Protein AF-A0A962QRZ6-F1 (afdb_monomer)

Secondary structure (DSSP, 8-state):
-PPPP----------EEEEEEEE-TTS-EEEEEEEEE-TT-----TT--HHHHHHHHHHHHHH-HHHHHTTSEEEEEEPHHHHHH-----S-TTTEEEEEPTT---

Mean predicted aligned error: 10.45 Å

Foldseek 3Di:
DDDDDPPPPPPPFPKDWDWDFDADPVRHGAAIEIQTDTPVRDSPPVPVDPVVVVVVLVVCVVCDVCNVINPHAYEYEDDLVCVVVVDPRPDDPVRYDYDYDPPRDD

Sequence (106 aa):
MPSPNTASNRSAETIQVGRQAIFDRELEVFAYELLYRDAGGTCSFTDGNMASSVTVLNAFMEIGLDRITGPYKAFINLTRPFFVDMPPIPFNPDRVVLEILEDVNV

Nearest PDB structures (foldseek):
  2zj6-assembly1_A  TM=4.588E-01  e=1.395E+00  Pseudomonas sp. MIS38
  2z8z-assembly1_A  TM=4.553E-01  e=1.491E+00  Pseudomonas sp. MIS38
  8ylr-assembly1_Sa  TM=3.308E-01  e=4.318E+00  Saccharomyces cerevisiae S288C

Structure (mmCIF, N/CA/C/O backbone):
data_AF-A0A962QRZ6-F1
#
_entry.id   AF-A0A962QRZ6-F1
#
loop_
_atom_site.group_PDB
_atom_site.id
_atom_site.type_symbol
_atom_site.label_atom_id
_atom_site.label_alt_id
_atom_site.label_comp_id
_atom_site.label_asym_id
_atom_site.label_entity_id
_atom_site.label_seq_id
_atom_site.pdbx_PDB_ins_code
_atom_site.Cartn_x
_atom_site.Cartn_y
_atom_site.Cartn_z
_atom_site.occupancy
_atom_site.B_iso_or_equiv
_atom_site.auth_seq_id
_atom_site.auth_comp_id
_atom_site.auth_asym_id
_atom_site.auth_atom_id
_atom_site.pdbx_PDB_model_num
ATOM 1 N N . MET A 1 1 ? 44.954 -8.955 -23.650 1.00 46.94 1 MET A N 1
ATOM 2 C CA . MET A 1 1 ? 44.646 -8.342 -22.343 1.00 46.94 1 MET A CA 1
ATOM 3 C C . MET A 1 1 ? 43.453 -7.413 -22.532 1.00 46.94 1 MET A C 1
ATOM 5 O O . MET A 1 1 ? 43.658 -6.353 -23.110 1.00 46.94 1 MET A O 1
ATOM 9 N N . PRO A 1 2 ? 42.218 -7.805 -22.181 1.00 41.41 2 PRO A N 1
ATOM 10 C CA . PRO A 1 2 ? 41.097 -6.876 -22.170 1.00 41.41 2 PRO A CA 1
ATOM 11 C C . PRO A 1 2 ? 41.041 -6.137 -20.824 1.00 41.41 2 PRO A C 1
ATOM 13 O O . PRO A 1 2 ? 41.305 -6.718 -19.772 1.00 41.41 2 PRO A O 1
ATOM 16 N N . SER A 1 3 ? 40.746 -4.843 -20.888 1.00 42.41 3 SER A N 1
ATOM 17 C CA . SER A 1 3 ? 40.615 -3.927 -19.752 1.00 42.41 3 SER A CA 1
ATOM 18 C C . SER A 1 3 ? 39.469 -4.334 -18.811 1.00 42.41 3 SER A C 1
ATOM 20 O O . SER A 1 3 ? 38.470 -4.876 -19.293 1.00 42.41 3 SER A O 1
ATOM 22 N N . PRO A 1 4 ? 39.548 -4.059 -17.492 1.00 47.53 4 PRO A N 1
ATOM 23 C CA . PRO A 1 4 ? 38.457 -4.356 -16.576 1.00 47.53 4 PRO A CA 1
ATOM 24 C C . PRO A 1 4 ? 37.269 -3.450 -16.888 1.00 47.53 4 PRO A C 1
ATOM 26 O O . PRO A 1 4 ? 37.376 -2.225 -16.905 1.00 47.53 4 PRO A O 1
ATOM 29 N N . ASN A 1 5 ? 36.153 -4.108 -17.167 1.00 44.16 5 ASN A N 1
ATOM 30 C CA . ASN A 1 5 ? 34.858 -3.541 -17.471 1.00 44.16 5 ASN A CA 1
ATOM 31 C C . ASN A 1 5 ? 34.399 -2.574 -16.369 1.00 44.16 5 ASN A C 1
ATOM 33 O O . ASN A 1 5 ? 34.504 -2.871 -15.178 1.00 44.16 5 ASN A O 1
ATOM 37 N N . THR A 1 6 ? 33.868 -1.435 -16.802 1.00 48.62 6 THR A N 1
ATOM 38 C CA . THR A 1 6 ? 33.135 -0.443 -16.023 1.00 48.62 6 THR A CA 1
ATOM 39 C C . THR A 1 6 ? 32.020 -1.127 -15.232 1.00 48.62 6 THR A C 1
ATOM 41 O O . THR A 1 6 ? 30.917 -1.333 -15.732 1.00 48.62 6 THR A O 1
ATOM 44 N N . ALA A 1 7 ? 32.288 -1.479 -13.975 1.00 39.75 7 ALA A N 1
ATOM 45 C CA . ALA A 1 7 ? 31.235 -1.770 -13.018 1.00 39.75 7 ALA A CA 1
ATOM 46 C C . ALA A 1 7 ? 30.567 -0.434 -12.672 1.00 39.75 7 ALA A C 1
ATOM 48 O O . ALA A 1 7 ? 30.976 0.274 -11.755 1.00 39.75 7 ALA A O 1
ATOM 49 N N . SER A 1 8 ? 29.572 -0.061 -13.480 1.00 43.28 8 SER A N 1
ATOM 50 C CA . SER A 1 8 ? 28.517 0.863 -13.077 1.00 43.28 8 SER A CA 1
ATOM 51 C C . SER A 1 8 ? 27.973 0.340 -11.749 1.00 43.28 8 SER A C 1
ATOM 53 O O . SER A 1 8 ? 27.285 -0.679 -11.693 1.00 43.28 8 SER A O 1
ATOM 55 N N . ASN A 1 9 ? 28.398 0.986 -10.667 1.00 40.72 9 ASN A N 1
ATOM 56 C CA . ASN A 1 9 ? 27.918 0.733 -9.325 1.00 40.72 9 ASN A CA 1
ATOM 57 C C . ASN A 1 9 ? 26.434 1.110 -9.327 1.00 40.72 9 ASN A C 1
ATOM 59 O O . ASN A 1 9 ? 26.102 2.286 -9.189 1.00 40.72 9 ASN A O 1
ATOM 63 N N . ARG A 1 10 ? 25.544 0.138 -9.564 1.00 45.78 10 ARG A N 1
ATOM 64 C CA . ARG A 1 10 ? 24.124 0.303 -9.255 1.00 45.78 10 ARG A CA 1
ATOM 65 C C . ARG A 1 10 ? 24.057 0.429 -7.741 1.00 45.78 10 ARG A C 1
ATOM 67 O O . ARG A 1 10 ? 24.045 -0.577 -7.037 1.00 45.78 10 ARG A O 1
ATOM 74 N N . SER A 1 11 ? 24.122 1.662 -7.249 1.00 48.25 11 SER A N 1
ATOM 75 C CA . SER A 1 11 ? 23.740 1.991 -5.883 1.00 48.25 11 SER A CA 1
ATOM 76 C C . SER A 1 11 ? 22.428 1.273 -5.613 1.00 48.25 11 SER A C 1
ATOM 78 O O . SER A 1 11 ? 21.486 1.458 -6.380 1.00 48.25 11 SER A O 1
ATOM 80 N N . ALA A 1 12 ? 22.396 0.406 -4.599 1.00 50.06 12 ALA A N 1
ATOM 81 C CA . ALA A 1 12 ? 21.157 -0.205 -4.149 1.00 50.06 12 ALA A CA 1
ATOM 82 C C . ALA A 1 12 ? 20.166 0.937 -3.903 1.00 50.06 12 ALA A C 1
ATOM 84 O O . ALA A 1 12 ? 20.384 1.758 -3.008 1.00 50.06 12 ALA A O 1
ATOM 85 N N . GLU A 1 13 ? 19.163 1.059 -4.773 1.00 63.28 13 GLU A N 1
ATOM 86 C CA . GLU A 1 13 ? 18.162 2.109 -4.652 1.00 63.28 13 GLU A CA 1
ATOM 87 C C . GLU A 1 13 ? 17.491 1.910 -3.298 1.00 63.28 13 GLU A C 1
ATOM 89 O O . GLU A 1 13 ? 16.935 0.853 -3.000 1.00 63.28 13 GLU A O 1
ATOM 94 N N . THR A 1 14 ? 17.657 2.891 -2.414 1.00 67.31 14 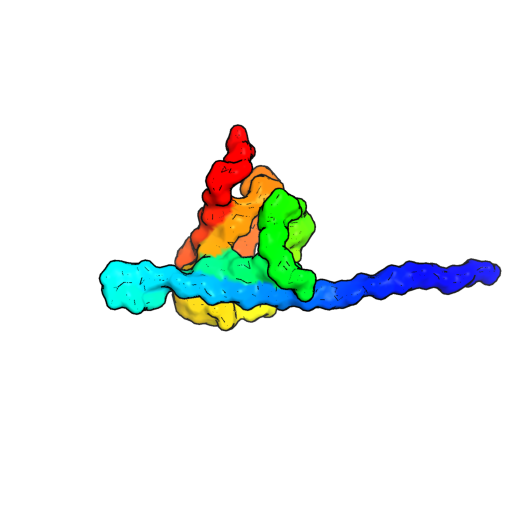THR A N 1
ATOM 95 C CA . THR A 1 14 ? 17.047 2.832 -1.092 1.00 67.31 14 THR A CA 1
ATOM 96 C C . THR A 1 14 ? 15.577 3.147 -1.271 1.00 67.31 14 THR A C 1
ATOM 98 O O . THR A 1 14 ? 15.203 4.296 -1.482 1.00 67.31 14 THR A O 1
ATOM 101 N N . ILE A 1 15 ? 14.752 2.110 -1.204 1.00 69.69 15 ILE A N 1
ATOM 102 C CA . ILE A 1 15 ? 13.309 2.235 -1.362 1.00 69.69 15 ILE A CA 1
ATOM 103 C C . ILE A 1 15 ? 12.714 2.719 -0.043 1.00 69.69 15 ILE A C 1
ATOM 105 O O . ILE A 1 15 ? 12.859 2.075 0.997 1.00 69.69 15 ILE A O 1
ATOM 109 N N . GLN A 1 16 ? 12.038 3.866 -0.091 1.00 76.44 16 GLN A 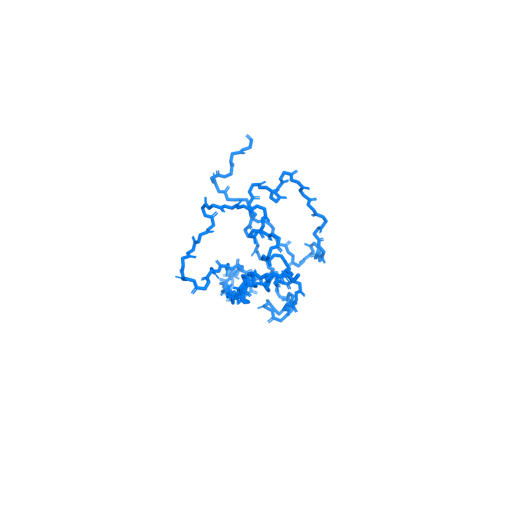N 1
ATOM 110 C CA . GLN A 1 16 ? 11.313 4.420 1.043 1.00 76.44 16 GLN A CA 1
ATOM 111 C C . GLN A 1 16 ? 9.811 4.307 0.800 1.00 76.44 16 GLN A C 1
ATOM 113 O O . GLN A 1 16 ? 9.290 4.715 -0.240 1.00 76.44 16 GLN A O 1
ATOM 118 N N . VAL A 1 17 ? 9.113 3.764 1.794 1.00 79.25 17 VAL A N 1
ATOM 119 C CA . VAL A 1 17 ? 7.661 3.587 1.765 1.00 79.25 17 VAL A CA 1
ATOM 120 C C . VAL A 1 17 ? 7.049 4.386 2.906 1.00 79.25 17 VAL A C 1
ATOM 122 O O . VAL A 1 17 ? 7.289 4.109 4.081 1.00 79.25 17 VAL A O 1
ATOM 125 N N . GLY A 1 18 ? 6.252 5.386 2.552 1.00 84.31 18 GLY A N 1
ATOM 126 C CA . GLY A 1 18 ? 5.316 6.034 3.456 1.00 84.31 18 GLY A CA 1
ATOM 127 C C . GLY A 1 18 ? 4.009 5.249 3.524 1.00 84.31 18 GLY A C 1
ATOM 128 O O . GLY A 1 18 ? 3.594 4.625 2.550 1.00 84.31 18 GLY A O 1
ATOM 129 N N . ARG A 1 19 ? 3.340 5.304 4.675 1.00 89.56 19 ARG A N 1
ATOM 130 C CA . ARG A 1 19 ? 1.970 4.808 4.833 1.00 89.56 19 ARG A CA 1
ATOM 131 C C . ARG A 1 19 ? 1.097 5.914 5.404 1.00 89.56 19 ARG A C 1
ATOM 133 O O . ARG A 1 19 ? 1.476 6.536 6.398 1.00 89.56 19 ARG A O 1
ATOM 140 N N . GLN A 1 20 ? -0.057 6.141 4.801 1.00 93.06 20 GLN A N 1
ATOM 141 C CA . GLN A 1 20 ? -1.032 7.124 5.254 1.00 93.06 20 GLN A CA 1
ATOM 142 C C . GLN A 1 20 ? -2.291 6.399 5.714 1.00 93.06 20 GLN A C 1
ATOM 144 O O . GLN A 1 20 ? -2.838 5.589 4.976 1.00 93.06 20 GLN A O 1
ATOM 149 N N . ALA A 1 21 ? -2.721 6.634 6.955 1.00 95.25 21 ALA A N 1
ATOM 150 C CA . ALA A 1 21 ? -3.916 5.990 7.490 1.00 95.25 21 ALA A CA 1
ATOM 151 C C . ALA A 1 21 ? -5.177 6.549 6.821 1.00 95.25 21 ALA A C 1
ATOM 153 O O . ALA A 1 21 ? -5.336 7.764 6.705 1.00 95.25 21 ALA A O 1
ATOM 154 N N . ILE A 1 22 ? -6.076 5.649 6.434 1.00 95.94 22 ILE A N 1
ATOM 155 C CA . ILE A 1 22 ? -7.433 5.947 5.988 1.00 95.94 22 ILE A CA 1
ATOM 156 C C . ILE A 1 22 ? -8.359 5.506 7.116 1.00 95.94 22 ILE A C 1
ATOM 158 O O . ILE A 1 22 ? -8.319 4.344 7.529 1.00 95.94 22 ILE A O 1
ATOM 162 N N . PHE A 1 23 ? -9.170 6.432 7.615 1.00 97.50 23 PHE A N 1
ATOM 163 C CA . PHE A 1 23 ? -10.098 6.183 8.713 1.00 97.50 23 PHE A CA 1
ATOM 164 C C . PHE A 1 23 ? -11.521 5.965 8.198 1.00 97.50 23 PHE A C 1
ATOM 166 O O . PHE A 1 23 ? -11.913 6.546 7.182 1.00 97.50 23 PHE A O 1
ATOM 173 N N . ASP A 1 24 ? -12.291 5.135 8.897 1.00 96.94 24 ASP A N 1
ATOM 174 C CA . ASP A 1 24 ? -13.736 5.049 8.697 1.00 96.94 24 ASP A CA 1
ATOM 175 C C . ASP A 1 24 ? -14.480 6.211 9.387 1.00 96.94 24 ASP A C 1
ATOM 177 O O . ASP A 1 24 ? -13.884 7.181 9.868 1.00 96.94 24 ASP A O 1
ATOM 181 N N . ARG A 1 25 ? -15.817 6.150 9.395 1.00 97.12 25 ARG A N 1
ATOM 182 C CA . ARG A 1 25 ? -16.667 7.199 9.983 1.00 97.12 25 ARG A CA 1
ATOM 183 C C . ARG A 1 25 ? -16.571 7.251 11.506 1.00 97.12 25 ARG A C 1
ATOM 185 O O . ARG A 1 25 ? -16.925 8.272 12.094 1.00 97.12 25 ARG A O 1
ATOM 192 N N . GLU A 1 26 ? -16.080 6.183 12.118 1.00 97.56 26 GLU A N 1
ATOM 193 C CA . GLU A 1 26 ? -15.898 6.028 13.553 1.00 97.56 26 GLU A CA 1
ATOM 194 C C . GLU A 1 26 ? -14.479 6.429 14.000 1.00 97.56 26 GLU A C 1
ATOM 196 O O . GLU A 1 26 ? -14.187 6.391 15.193 1.00 97.56 26 GLU A O 1
ATOM 201 N N . LEU A 1 27 ? -13.634 6.906 13.071 1.00 95.31 27 LEU A N 1
ATOM 202 C CA . LEU A 1 27 ? -12.216 7.243 13.269 1.00 95.31 27 LEU A CA 1
ATOM 203 C C . LEU A 1 27 ? -11.326 6.035 13.594 1.00 95.31 27 LEU A C 1
ATOM 205 O O . LEU A 1 27 ? -10.208 6.203 14.089 1.00 95.31 27 LEU A O 1
ATOM 209 N N . GLU A 1 28 ? -11.775 4.831 13.252 1.00 96.94 28 GLU A N 1
ATOM 210 C CA . GLU A 1 28 ? -10.956 3.629 13.322 1.00 96.94 28 GLU A CA 1
ATOM 211 C C . GLU A 1 28 ? -10.158 3.460 12.028 1.00 96.94 28 GLU A C 1
ATOM 213 O O . GLU A 1 28 ? -10.564 3.895 10.945 1.00 96.94 28 GLU A O 1
ATOM 218 N N . VAL A 1 29 ? -8.969 2.859 12.130 1.00 96.56 29 VAL A N 1
ATOM 219 C CA . VAL A 1 29 ? -8.138 2.613 10.946 1.00 96.56 29 VAL A CA 1
ATOM 220 C C . VAL A 1 29 ? -8.859 1.604 10.061 1.00 96.56 29 VAL A C 1
ATOM 222 O O . VAL A 1 29 ? -9.021 0.444 10.421 1.00 96.56 29 VAL A O 1
ATOM 225 N N . PHE A 1 30 ? -9.254 2.036 8.872 1.00 95.69 30 PHE A N 1
ATOM 226 C CA . PHE A 1 30 ? -9.861 1.176 7.866 1.00 95.69 30 PHE A CA 1
ATOM 227 C C . PHE A 1 30 ? -8.791 0.550 6.965 1.00 95.69 30 PHE A C 1
ATOM 229 O O . PHE A 1 30 ? -8.825 -0.644 6.647 1.00 95.69 30 PHE A O 1
ATOM 236 N N . ALA A 1 31 ? -7.821 1.366 6.547 1.00 95.88 31 ALA A N 1
ATOM 237 C CA . ALA A 1 31 ? -6.791 0.985 5.592 1.00 95.88 31 ALA A CA 1
ATOM 238 C C . ALA A 1 31 ? -5.559 1.894 5.671 1.00 95.88 31 ALA A C 1
ATOM 240 O O . ALA A 1 31 ? -5.535 2.877 6.412 1.00 95.88 31 ALA A O 1
ATOM 241 N N . TYR A 1 32 ? -4.544 1.569 4.875 1.00 94.31 32 TYR A N 1
ATOM 242 C CA . TYR A 1 32 ? -3.407 2.443 4.623 1.00 94.31 32 TYR A CA 1
ATOM 243 C C . TYR A 1 32 ? -3.201 2.650 3.127 1.00 94.31 32 TYR A C 1
ATOM 245 O O . TYR A 1 32 ? -3.114 1.676 2.384 1.00 94.31 32 TYR A O 1
ATOM 253 N N . GLU A 1 33 ? -3.039 3.898 2.707 1.00 90.81 33 GLU A N 1
ATOM 254 C CA . GLU A 1 33 ? -2.486 4.233 1.397 1.00 90.81 33 GLU A CA 1
ATOM 255 C C . GLU A 1 33 ? -0.963 4.123 1.447 1.00 90.81 33 GLU A C 1
ATOM 257 O O . GLU A 1 33 ? -0.313 4.648 2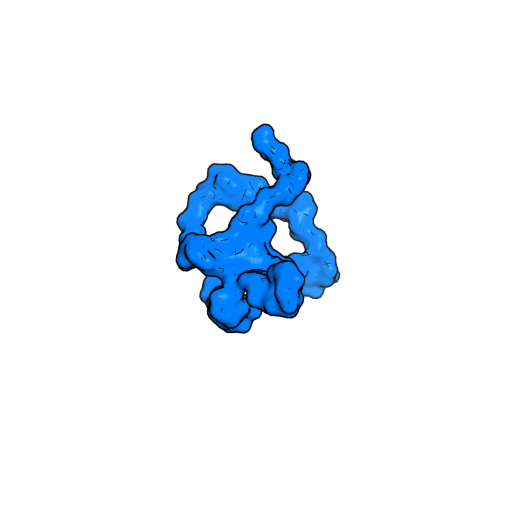.361 1.00 90.81 33 GLU A O 1
ATOM 262 N N . LEU A 1 34 ? -0.391 3.398 0.488 1.00 86.94 34 LEU A N 1
ATOM 263 C CA . LEU A 1 34 ? 1.047 3.211 0.375 1.00 86.94 34 LEU A CA 1
ATOM 264 C C . LEU A 1 34 ? 1.627 4.228 -0.601 1.00 86.94 34 LEU A C 1
ATOM 266 O O . LEU A 1 34 ? 1.331 4.229 -1.794 1.00 86.94 34 LEU A O 1
ATOM 270 N N . LEU A 1 35 ? 2.507 5.070 -0.071 1.00 80.19 35 LEU A N 1
ATOM 271 C CA . LEU A 1 35 ? 3.151 6.152 -0.794 1.00 80.19 35 LEU A CA 1
ATOM 272 C C . LEU A 1 35 ? 4.614 5.789 -1.022 1.00 80.19 35 LEU A C 1
ATOM 274 O O . LEU A 1 35 ? 5.388 5.648 -0.076 1.00 80.19 35 LEU A O 1
ATOM 278 N N . TYR A 1 36 ? 5.011 5.662 -2.280 1.00 74.44 36 TYR A N 1
ATOM 279 C CA . TYR A 1 36 ? 6.407 5.464 -2.649 1.00 74.44 36 TYR A CA 1
ATOM 280 C C . TYR A 1 36 ? 7.110 6.808 -2.834 1.00 74.44 36 TYR A C 1
ATOM 282 O O . TYR A 1 36 ? 6.562 7.738 -3.430 1.00 74.44 36 TYR A O 1
ATOM 290 N N . ARG A 1 37 ? 8.342 6.906 -2.334 1.00 67.56 37 ARG A N 1
ATOM 291 C CA . ARG A 1 37 ? 9.243 8.023 -2.621 1.00 67.56 37 ARG A CA 1
ATOM 292 C C . ARG A 1 37 ? 10.593 7.465 -3.038 1.00 67.56 37 ARG A C 1
ATOM 294 O O . ARG A 1 37 ? 11.116 6.557 -2.394 1.00 67.56 37 ARG A O 1
ATOM 301 N N . ASP A 1 38 ? 11.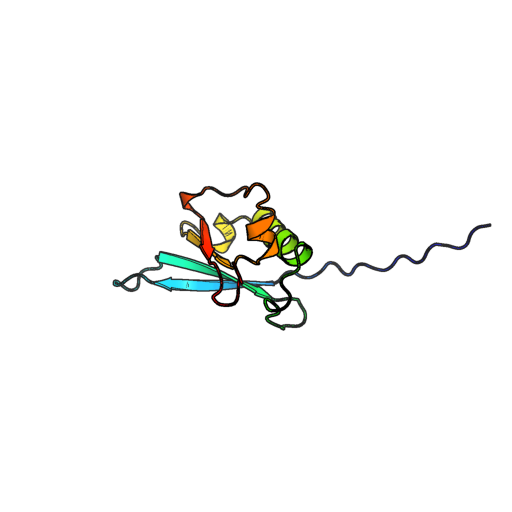151 8.038 -4.096 1.00 59.00 38 ASP A N 1
ATOM 302 C CA . ASP A 1 38 ? 12.549 7.806 -4.441 1.00 59.00 38 ASP A CA 1
ATOM 303 C C . ASP A 1 38 ? 13.455 8.414 -3.350 1.00 59.00 38 ASP A C 1
ATOM 305 O O . ASP A 1 38 ? 13.073 9.368 -2.663 1.00 59.00 38 ASP A O 1
ATOM 309 N N . ALA A 1 39 ? 14.667 7.884 -3.191 1.00 54.66 39 ALA A N 1
ATOM 310 C CA . ALA A 1 39 ? 15.669 8.314 -2.216 1.00 54.66 39 ALA A CA 1
ATOM 311 C C . ALA A 1 39 ? 16.058 9.803 -2.352 1.00 54.66 39 ALA A C 1
ATOM 313 O O . ALA A 1 39 ? 16.604 10.385 -1.415 1.00 54.66 39 ALA A O 1
ATOM 314 N N . GLY A 1 40 ? 15.745 10.437 -3.490 1.00 54.44 40 GLY A N 1
ATOM 315 C CA . GLY A 1 40 ? 15.846 11.885 -3.709 1.00 54.44 40 GLY A CA 1
ATOM 316 C C . GLY A 1 40 ? 14.731 12.728 -3.066 1.00 54.44 40 GLY A C 1
ATOM 317 O O . GLY A 1 40 ? 14.763 13.953 -3.163 1.00 54.44 40 GLY A O 1
ATOM 318 N N . GLY A 1 41 ? 13.735 12.109 -2.421 1.00 46.50 41 GLY A N 1
ATOM 319 C CA . GLY A 1 41 ? 12.624 12.783 -1.734 1.00 46.50 41 GLY A CA 1
ATOM 320 C C . GLY A 1 41 ? 11.520 13.315 -2.655 1.00 46.50 41 GLY A C 1
ATOM 321 O O . GLY A 1 41 ? 10.485 13.789 -2.175 1.00 46.50 41 GLY A O 1
ATOM 322 N N . THR A 1 42 ? 11.695 13.220 -3.972 1.00 46.91 42 THR A N 1
ATOM 323 C CA . THR A 1 42 ? 10.690 13.609 -4.960 1.00 46.91 42 THR A CA 1
ATOM 324 C C . THR A 1 42 ? 9.575 12.566 -5.039 1.00 46.91 42 THR A C 1
ATOM 326 O O . THR A 1 42 ? 9.797 11.364 -5.174 1.00 46.91 42 THR A O 1
ATOM 329 N N . CYS A 1 43 ? 8.333 13.047 -4.955 1.00 48.16 43 CYS A N 1
ATOM 330 C CA . CYS A 1 43 ? 7.124 12.259 -5.175 1.00 48.16 43 CYS A CA 1
ATOM 331 C C . CYS A 1 43 ? 6.915 12.106 -6.689 1.00 48.16 43 CYS A C 1
ATOM 333 O O . CYS A 1 43 ? 6.041 12.741 -7.267 1.00 48.16 43 CYS A O 1
ATOM 335 N N . SER A 1 44 ? 7.790 11.361 -7.366 1.00 47.75 44 SER A N 1
ATOM 336 C CA . SER A 1 44 ? 7.728 11.209 -8.823 1.00 47.75 44 SER A CA 1
ATOM 337 C C . SER A 1 44 ? 6.827 10.034 -9.205 1.00 47.75 44 SER A C 1
ATOM 339 O O . SER A 1 44 ? 7.299 9.012 -9.692 1.00 47.75 44 SER A O 1
ATOM 341 N N . PHE A 1 45 ? 5.520 10.175 -8.974 1.00 52.88 45 PHE A N 1
ATOM 342 C CA . PHE A 1 45 ? 4.517 9.328 -9.638 1.00 52.88 45 PHE A CA 1
ATOM 343 C C . PHE A 1 45 ? 4.155 9.854 -11.034 1.00 52.88 45 PHE A C 1
ATOM 345 O O . PHE A 1 45 ? 3.580 9.125 -11.835 1.00 52.88 45 PHE A O 1
ATOM 352 N N . THR A 1 46 ? 4.549 11.092 -11.348 1.00 43.56 46 THR A N 1
ATOM 353 C CA . THR A 1 46 ? 4.256 11.786 -12.609 1.00 43.56 46 THR A CA 1
ATOM 354 C C . THR A 1 46 ? 4.948 11.181 -13.829 1.00 43.56 46 THR A C 1
ATOM 356 O O . THR A 1 46 ? 4.514 11.431 -14.947 1.00 43.56 46 THR A O 1
ATOM 359 N N . ASP A 1 47 ? 5.992 10.373 -13.631 1.00 47.81 47 ASP A N 1
ATOM 360 C CA . ASP A 1 47 ? 6.699 9.669 -14.707 1.00 47.81 47 ASP A CA 1
ATOM 361 C C . ASP A 1 47 ? 6.651 8.156 -14.449 1.00 47.81 47 ASP A C 1
ATOM 363 O O . ASP A 1 47 ? 7.665 7.480 -14.253 1.00 47.81 47 ASP A O 1
ATOM 367 N N . GLY A 1 48 ? 5.416 7.655 -14.316 1.00 53.41 48 GLY A N 1
ATOM 368 C CA . GLY A 1 48 ? 5.054 6.274 -14.002 1.00 53.41 48 GLY A CA 1
ATOM 369 C C . GLY A 1 48 ? 5.523 5.273 -15.056 1.00 53.41 48 GLY A C 1
ATOM 370 O O . GLY A 1 48 ? 4.716 4.695 -15.777 1.00 53.41 48 GLY A O 1
ATOM 371 N N . ASN A 1 49 ? 6.832 5.050 -15.136 1.00 57.19 49 ASN A N 1
ATOM 372 C CA . ASN A 1 49 ? 7.440 4.008 -15.945 1.00 57.19 49 ASN A CA 1
ATOM 373 C C . ASN A 1 49 ? 7.181 2.631 -15.320 1.00 57.19 49 ASN A C 1
ATOM 375 O O . ASN A 1 49 ? 7.201 2.462 -14.099 1.00 57.19 49 ASN A O 1
ATOM 379 N N . MET A 1 50 ? 7.005 1.617 -16.171 1.00 55.75 50 MET A N 1
ATOM 380 C CA . MET A 1 50 ? 6.782 0.220 -15.768 1.00 55.75 50 MET A CA 1
ATOM 381 C C . MET A 1 50 ? 7.832 -0.284 -14.762 1.00 55.75 50 MET A C 1
ATOM 383 O O . MET A 1 50 ? 7.492 -1.003 -13.825 1.00 55.75 50 MET A O 1
ATOM 387 N N . ALA A 1 51 ? 9.095 0.133 -14.917 1.00 54.94 51 ALA A N 1
ATOM 388 C CA . ALA A 1 51 ? 10.180 -0.222 -14.003 1.00 54.94 51 ALA A CA 1
ATOM 389 C C . ALA A 1 51 ? 9.915 0.263 -12.568 1.00 54.94 51 ALA A C 1
ATOM 391 O O 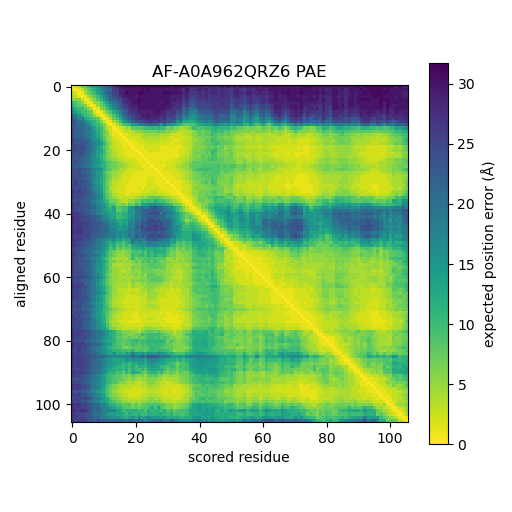. ALA A 1 51 ? 10.078 -0.512 -11.632 1.00 54.94 51 ALA A O 1
ATOM 392 N N . SER A 1 52 ? 9.429 1.496 -12.392 1.00 65.25 52 SER A N 1
ATOM 393 C CA . SER A 1 52 ? 9.108 2.058 -11.076 1.00 65.25 52 SER A CA 1
ATOM 394 C C . SER A 1 52 ? 7.960 1.297 -10.413 1.00 65.25 52 SER A C 1
ATOM 396 O O . SER A 1 52 ? 8.035 0.966 -9.234 1.00 65.25 52 SER A O 1
ATOM 398 N N . SER A 1 53 ? 6.922 0.936 -11.172 1.00 68.00 53 SER A N 1
ATOM 399 C CA . SER A 1 53 ? 5.779 0.177 -10.643 1.00 68.00 53 SER A CA 1
ATOM 400 C C . SER A 1 53 ? 6.146 -1.247 -10.239 1.00 68.00 53 SER A C 1
ATOM 402 O O . SER A 1 53 ? 5.712 -1.717 -9.189 1.00 68.00 53 SER A O 1
ATOM 404 N N . VAL A 1 54 ? 6.984 -1.921 -11.030 1.00 70.31 54 VAL A N 1
ATOM 405 C CA . VAL A 1 54 ? 7.498 -3.254 -10.692 1.00 70.31 54 VAL A CA 1
ATOM 406 C C . VAL A 1 54 ? 8.421 -3.188 -9.475 1.00 70.31 54 VAL A C 1
ATOM 408 O O . VAL A 1 54 ? 8.309 -4.032 -8.592 1.00 70.31 54 VAL A O 1
ATOM 411 N N . THR A 1 55 ? 9.284 -2.174 -9.372 1.00 73.44 55 THR A N 1
ATOM 412 C CA . THR A 1 55 ? 10.141 -1.962 -8.195 1.00 73.44 55 THR A CA 1
ATOM 413 C C . THR A 1 55 ? 9.317 -1.744 -6.927 1.00 73.44 55 THR A C 1
ATOM 415 O O . THR A 1 55 ? 9.592 -2.378 -5.911 1.00 73.44 55 THR A O 1
ATOM 418 N N . VAL A 1 56 ? 8.267 -0.920 -6.986 1.00 73.62 56 VAL A N 1
ATOM 419 C CA . VAL A 1 56 ? 7.352 -0.688 -5.856 1.00 73.62 56 VAL A CA 1
ATOM 420 C C . VAL A 1 56 ? 6.630 -1.971 -5.451 1.00 73.62 56 VAL A C 1
ATOM 422 O O . VAL A 1 56 ? 6.607 -2.324 -4.272 1.00 73.62 56 VAL A O 1
ATOM 425 N N . LEU A 1 57 ? 6.092 -2.709 -6.426 1.00 75.50 57 LEU A N 1
ATOM 426 C CA . LEU A 1 57 ? 5.432 -3.985 -6.173 1.00 75.50 57 LEU A CA 1
ATOM 427 C C . LEU A 1 57 ? 6.390 -4.991 -5.519 1.00 75.50 57 LEU A C 1
ATOM 429 O O . LEU A 1 57 ? 6.036 -5.636 -4.531 1.00 75.50 57 LEU A O 1
ATOM 433 N N . ASN A 1 58 ? 7.610 -5.095 -6.045 1.00 76.81 58 ASN A N 1
ATOM 434 C CA . ASN A 1 58 ? 8.647 -5.968 -5.507 1.00 76.81 58 ASN A CA 1
ATOM 435 C C . ASN A 1 58 ? 9.045 -5.565 -4.087 1.00 76.81 58 ASN A C 1
ATOM 437 O O . ASN A 1 58 ? 9.163 -6.437 -3.233 1.00 76.81 58 ASN A O 1
ATOM 441 N N . ALA A 1 59 ? 9.170 -4.269 -3.801 1.00 76.81 59 ALA A N 1
ATOM 442 C CA . ALA A 1 59 ? 9.454 -3.787 -2.454 1.00 76.81 59 ALA A CA 1
ATOM 443 C C . ALA A 1 59 ? 8.339 -4.157 -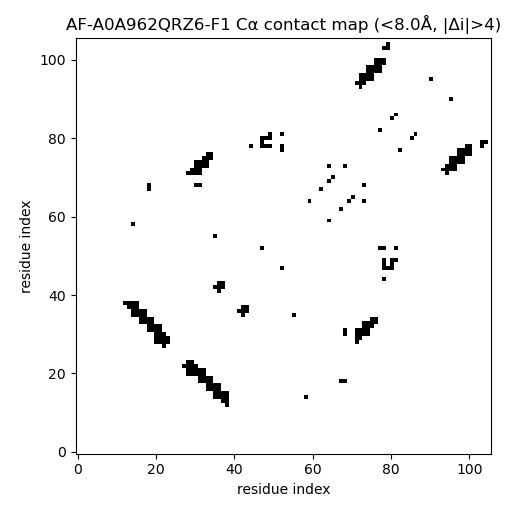1.469 1.00 76.81 59 ALA A C 1
ATOM 445 O O . ALA A 1 59 ? 8.614 -4.592 -0.354 1.00 76.81 59 ALA A O 1
ATOM 446 N N . PHE A 1 60 ? 7.071 -4.044 -1.874 1.00 80.00 60 PHE A N 1
ATOM 447 C CA . PHE A 1 60 ? 5.949 -4.471 -1.036 1.00 80.00 60 PHE A CA 1
ATOM 448 C C . PHE A 1 60 ? 5.922 -5.985 -0.818 1.00 80.00 60 PHE A C 1
ATOM 450 O O . PHE A 1 60 ? 5.575 -6.429 0.276 1.00 80.00 60 PHE A O 1
ATOM 457 N N . MET A 1 61 ? 6.311 -6.780 -1.819 1.00 78.88 61 MET A N 1
ATOM 458 C CA . MET A 1 61 ? 6.476 -8.227 -1.656 1.00 78.88 61 MET A CA 1
ATOM 459 C C . MET A 1 61 ? 7.626 -8.579 -0.711 1.00 78.88 61 MET A C 1
ATOM 461 O O . MET A 1 61 ? 7.463 -9.451 0.138 1.00 78.88 61 MET A O 1
ATOM 465 N N . GLU A 1 62 ? 8.768 -7.904 -0.841 1.00 80.81 62 GLU A N 1
ATOM 466 C CA . GLU A 1 62 ? 9.963 -8.156 -0.034 1.00 80.81 62 GLU A CA 1
ATOM 467 C C . GLU A 1 62 ? 9.762 -7.739 1.428 1.00 80.81 62 GLU A C 1
ATOM 469 O O . GLU A 1 62 ? 10.084 -8.496 2.344 1.00 80.81 62 GLU A O 1
ATOM 474 N N . ILE A 1 63 ? 9.176 -6.560 1.662 1.00 83.44 63 ILE A N 1
ATOM 475 C CA . ILE A 1 63 ? 8.841 -6.086 3.010 1.00 83.44 63 ILE A CA 1
ATOM 476 C C . ILE A 1 63 ? 7.666 -6.891 3.583 1.00 83.44 63 ILE A C 1
ATOM 478 O O . ILE A 1 63 ? 7.627 -7.141 4.785 1.00 83.44 63 ILE A O 1
ATOM 482 N N . GLY A 1 64 ? 6.718 -7.308 2.746 1.00 85.44 64 GLY A N 1
ATOM 483 C CA . GLY A 1 64 ? 5.510 -8.025 3.135 1.00 85.44 64 GLY A CA 1
ATOM 484 C C . GLY A 1 64 ? 4.391 -7.090 3.594 1.00 85.44 64 GLY A C 1
ATOM 485 O O . GLY A 1 64 ? 4.554 -6.281 4.510 1.00 85.44 64 GLY A O 1
ATOM 486 N N . LEU A 1 65 ? 3.209 -7.248 2.992 1.00 86.44 65 LEU A N 1
ATOM 487 C CA . LEU A 1 65 ? 2.061 -6.364 3.217 1.00 86.44 65 LEU A CA 1
ATOM 488 C C . LEU A 1 65 ? 1.636 -6.304 4.693 1.00 86.44 65 LEU A C 1
ATOM 490 O O . LEU A 1 65 ? 1.398 -5.224 5.223 1.00 86.44 65 LEU A O 1
ATOM 494 N N . ASP A 1 66 ? 1.647 -7.446 5.386 1.00 88.50 66 ASP A N 1
ATOM 495 C CA . ASP A 1 66 ? 1.322 -7.533 6.816 1.00 88.50 66 ASP A CA 1
ATOM 496 C C . ASP A 1 66 ? 2.254 -6.690 7.694 1.00 88.50 66 ASP A C 1
ATOM 498 O O . ASP A 1 66 ? 1.837 -6.169 8.727 1.00 88.50 66 ASP A O 1
ATOM 502 N N . ARG A 1 67 ? 3.517 -6.515 7.293 1.00 89.38 67 ARG A N 1
ATOM 503 C CA . ARG A 1 67 ? 4.476 -5.693 8.045 1.00 89.38 67 ARG A CA 1
ATOM 504 C C . ARG A 1 67 ? 4.241 -4.201 7.823 1.00 89.38 67 ARG A C 1
ATOM 506 O O . ARG A 1 67 ? 4.543 -3.407 8.709 1.00 89.38 67 ARG A O 1
ATOM 513 N N . ILE A 1 68 ? 3.693 -3.827 6.668 1.00 88.25 68 ILE A N 1
ATOM 514 C CA . ILE A 1 68 ? 3.434 -2.432 6.297 1.00 88.25 68 ILE A CA 1
ATOM 515 C C . ILE A 1 68 ? 2.085 -1.967 6.860 1.00 88.25 68 ILE A C 1
ATOM 517 O O . ILE A 1 68 ? 2.004 -0.927 7.526 1.00 88.25 68 ILE A O 1
ATOM 521 N N . THR A 1 69 ? 1.026 -2.741 6.612 1.00 91.12 69 THR A N 1
ATOM 522 C CA . THR A 1 69 ? -0.361 -2.353 6.906 1.00 91.12 69 THR A CA 1
ATOM 523 C C . THR A 1 69 ? -0.972 -3.097 8.086 1.00 91.12 69 THR A C 1
ATOM 525 O O . THR A 1 69 ? -2.076 -2.757 8.506 1.00 91.12 69 THR A O 1
ATOM 528 N N . GLY A 1 70 ? -0.287 -4.087 8.666 1.00 91.00 70 GLY A N 1
ATOM 529 C CA . GLY A 1 70 ? -0.890 -4.940 9.688 1.00 91.00 70 GLY A CA 1
ATOM 530 C C . GLY A 1 70 ? -2.084 -5.710 9.110 1.00 91.00 70 GLY A C 1
ATOM 531 O O . GLY A 1 70 ? -1.998 -6.176 7.979 1.00 91.00 70 GLY A O 1
ATOM 532 N N . PRO A 1 71 ? -3.212 -5.838 9.832 1.00 91.50 71 PRO A N 1
ATOM 533 C CA . PRO A 1 71 ? -4.397 -6.535 9.324 1.00 91.50 71 PRO A CA 1
ATOM 534 C C . PRO A 1 71 ? -5.184 -5.724 8.278 1.00 91.50 71 PRO A C 1
ATOM 536 O O . PRO A 1 71 ? -6.106 -6.253 7.657 1.00 91.50 71 PRO A O 1
ATOM 539 N N . TYR A 1 72 ? -4.849 -4.446 8.092 1.00 94.31 72 TYR A N 1
ATOM 540 C CA . TYR A 1 72 ? -5.631 -3.515 7.289 1.00 94.31 72 TYR A CA 1
ATOM 541 C C . TYR A 1 72 ? -5.305 -3.614 5.795 1.00 94.31 72 TYR A C 1
ATOM 543 O O . TYR A 1 72 ? -4.277 -4.172 5.383 1.00 94.31 72 TYR A O 1
ATOM 551 N N . LYS A 1 73 ? -6.207 -3.076 4.969 1.00 93.81 73 LYS A N 1
ATOM 552 C CA . LYS A 1 73 ? -6.046 -3.053 3.510 1.00 93.81 73 LYS A CA 1
ATOM 553 C C . LYS A 1 73 ? -4.934 -2.090 3.095 1.00 93.81 73 LYS A C 1
ATOM 555 O O . LYS A 1 73 ? -4.708 -1.083 3.764 1.00 93.81 73 LYS A O 1
ATOM 560 N N . ALA A 1 74 ? -4.278 -2.397 1.984 1.00 91.06 74 ALA A N 1
ATOM 561 C CA . ALA A 1 74 ? -3.315 -1.527 1.328 1.00 91.06 74 ALA A CA 1
ATOM 562 C C . ALA A 1 74 ? -3.947 -0.898 0.086 1.00 91.06 74 ALA A C 1
ATOM 564 O O . ALA A 1 74 ? -4.364 -1.616 -0.821 1.00 91.06 74 ALA A O 1
ATOM 565 N N . PHE A 1 75 ? -4.003 0.425 0.045 1.00 90.69 75 PHE A N 1
ATOM 566 C CA . PHE A 1 75 ? -4.361 1.181 -1.145 1.00 90.69 75 PHE A CA 1
ATOM 567 C C . PHE A 1 75 ? -3.074 1.502 -1.904 1.00 90.69 75 PHE A C 1
ATOM 569 O O . PHE A 1 75 ? -2.107 1.996 -1.319 1.00 90.69 75 PHE A O 1
ATOM 576 N N . ILE A 1 76 ? -3.029 1.122 -3.178 1.00 83.56 76 ILE A N 1
ATOM 577 C CA . ILE A 1 76 ? -1.841 1.226 -4.024 1.00 83.56 76 ILE A CA 1
ATOM 578 C C . ILE A 1 76 ? -2.214 2.000 -5.284 1.00 83.56 76 ILE A C 1
ATOM 580 O O . ILE A 1 76 ? -3.071 1.562 -6.052 1.00 83.56 76 ILE A O 1
ATOM 584 N N . ASN A 1 77 ? -1.515 3.108 -5.515 1.00 79.56 77 ASN A N 1
ATOM 585 C CA . ASN A 1 77 ? -1.630 3.897 -6.735 1.00 79.56 77 ASN A CA 1
ATOM 586 C C . ASN A 1 77 ? -1.177 3.087 -7.958 1.00 79.56 77 ASN A C 1
ATOM 588 O O . ASN A 1 77 ? -0.038 2.611 -8.024 1.00 79.56 77 ASN A O 1
ATOM 592 N N . LEU A 1 78 ? -2.066 2.941 -8.938 1.00 73.81 78 LEU A N 1
ATOM 593 C CA . LEU A 1 78 ? -1.772 2.333 -10.226 1.00 73.81 78 LEU A CA 1
ATOM 594 C C . LEU A 1 78 ? -1.195 3.358 -11.188 1.00 73.81 78 LEU A C 1
ATOM 596 O O . LEU A 1 78 ? -1.769 4.417 -11.428 1.00 73.81 78 LEU A O 1
ATOM 600 N N . THR A 1 79 ? -0.096 2.983 -11.833 1.00 70.31 79 THR A N 1
ATOM 601 C CA . THR A 1 79 ? 0.387 3.689 -13.018 1.00 70.31 79 THR A CA 1
ATOM 602 C C . THR A 1 79 ? -0.270 3.113 -14.270 1.00 70.31 79 THR A C 1
ATOM 604 O O . THR A 1 79 ? -0.677 1.946 -14.314 1.00 70.31 79 THR A O 1
ATOM 607 N N . ARG A 1 80 ? -0.327 3.914 -15.336 1.00 69.88 80 ARG A N 1
ATOM 608 C CA . ARG A 1 80 ? -0.893 3.490 -16.621 1.00 69.88 80 ARG A CA 1
ATOM 609 C C . ARG A 1 80 ? -0.250 2.211 -17.186 1.00 69.88 80 ARG A C 1
ATOM 611 O O . ARG A 1 80 ? -1.012 1.331 -17.581 1.00 69.88 80 ARG A O 1
ATOM 618 N N . PRO A 1 81 ? 1.089 2.036 -17.204 1.00 66.44 81 PRO A N 1
ATOM 619 C CA . PRO A 1 81 ? 1.681 0.792 -17.706 1.00 66.44 81 PRO A CA 1
ATOM 620 C C . PRO A 1 81 ? 1.267 -0.435 -16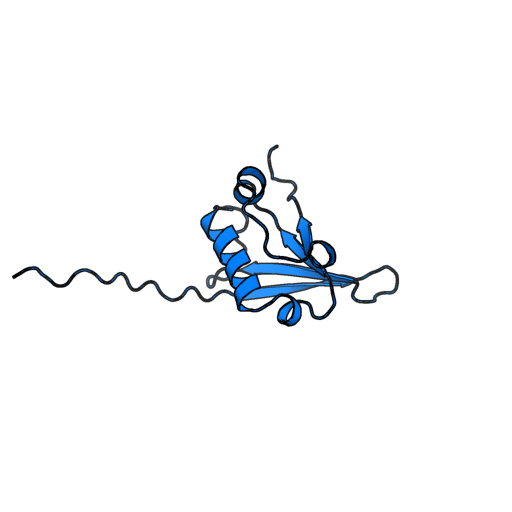.892 1.00 66.44 81 PRO A C 1
ATOM 622 O O . PRO A 1 81 ? 1.033 -1.499 -17.453 1.00 66.44 81 PRO A O 1
ATOM 625 N N . PHE A 1 82 ? 1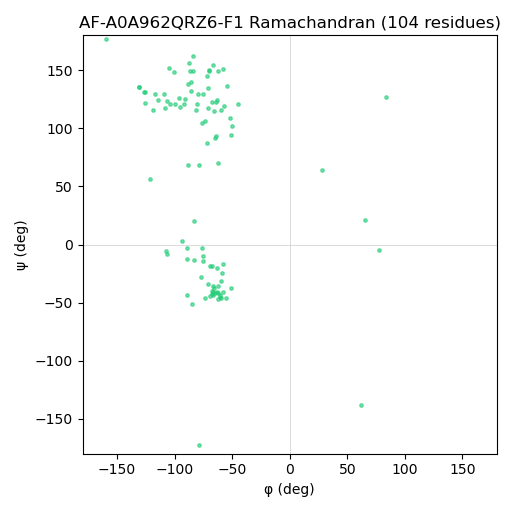.107 -0.289 -15.574 1.00 68.75 82 PHE A N 1
ATOM 626 C CA . PHE A 1 82 ? 0.650 -1.388 -14.727 1.00 68.75 82 PHE A CA 1
ATOM 627 C C . PHE A 1 82 ? -0.791 -1.802 -15.043 1.00 68.75 82 PHE A C 1
ATOM 629 O O . PHE A 1 82 ? -1.110 -2.988 -15.030 1.00 68.75 82 PHE A O 1
ATOM 636 N N . PHE A 1 83 ? -1.657 -0.834 -15.352 1.00 70.69 83 PHE A N 1
ATOM 637 C CA . PHE A 1 83 ? -3.038 -1.103 -15.743 1.00 70.69 83 PHE A CA 1
ATOM 638 C C . PHE A 1 83 ? -3.134 -1.808 -17.104 1.00 70.69 83 PHE A C 1
ATOM 640 O O . PHE A 1 83 ? -3.916 -2.743 -17.253 1.00 70.69 83 PHE A O 1
ATOM 647 N N . VAL A 1 84 ? -2.338 -1.368 -18.084 1.00 73.06 84 VAL A N 1
ATOM 648 C CA . VAL A 1 84 ? -2.390 -1.880 -19.464 1.00 73.06 84 VAL A CA 1
ATOM 649 C C . VAL A 1 84 ? -1.790 -3.279 -19.579 1.00 73.06 84 VAL A C 1
ATOM 651 O O . VAL A 1 84 ? -2.396 -4.148 -20.201 1.00 73.06 84 VAL A O 1
ATOM 654 N N . ASP A 1 85 ? -0.623 -3.510 -18.974 1.00 68.31 85 ASP A N 1
ATOM 655 C CA . ASP A 1 85 ? 0.090 -4.786 -19.108 1.00 68.31 85 ASP A CA 1
ATOM 656 C C . ASP A 1 85 ? -0.319 -5.820 -18.045 1.00 68.31 85 ASP A C 1
ATOM 658 O O . ASP A 1 85 ? 0.019 -6.996 -18.175 1.00 68.31 85 ASP A O 1
ATOM 662 N N . MET A 1 86 ? -1.042 -5.376 -17.004 1.00 65.50 86 MET A N 1
ATOM 663 C CA . MET A 1 86 ? -1.606 -6.146 -15.885 1.00 65.50 86 MET A CA 1
ATOM 664 C C . MET A 1 86 ? -0.815 -7.424 -15.541 1.00 65.50 86 MET A C 1
ATOM 666 O O . MET A 1 86 ? -1.334 -8.540 -15.674 1.00 65.50 86 MET A O 1
ATOM 670 N N . PRO A 1 87 ? 0.450 -7.297 -15.091 1.00 69.06 87 PRO A N 1
ATOM 671 C CA . PRO A 1 87 ? 1.186 -8.447 -14.590 1.00 69.06 87 PRO A CA 1
ATOM 672 C C . PRO A 1 87 ? 0.423 -9.081 -13.412 1.00 69.06 87 PRO A C 1
ATOM 674 O O . PRO A 1 87 ? -0.295 -8.379 -12.693 1.00 69.06 87 PRO A O 1
ATOM 677 N N . PRO A 1 88 ? 0.562 -10.401 -13.182 1.00 68.94 88 PRO A N 1
ATOM 678 C CA . PRO A 1 88 ? -0.139 -11.075 -12.097 1.00 68.94 88 PRO A CA 1
ATOM 679 C C . PRO A 1 88 ? 0.207 -10.419 -10.759 1.00 68.94 88 PRO A C 1
ATOM 681 O O . PRO A 1 88 ? 1.366 -10.392 -10.347 1.00 68.94 88 PRO A O 1
ATOM 684 N N . ILE A 1 89 ? -0.816 -9.886 -10.091 1.00 69.81 89 ILE A N 1
ATOM 685 C CA . ILE A 1 89 ? -0.673 -9.225 -8.798 1.00 69.81 89 ILE A CA 1
ATOM 686 C C . ILE A 1 89 ? -0.636 -10.320 -7.725 1.00 69.81 89 ILE A C 1
ATOM 688 O O . ILE A 1 89 ? -1.628 -11.025 -7.543 1.00 69.81 89 ILE A O 1
ATOM 692 N N . PRO A 1 90 ? 0.475 -10.485 -6.993 1.00 72.44 90 PRO A N 1
ATOM 693 C CA . PRO A 1 90 ? 0.679 -11.611 -6.084 1.00 72.44 90 PRO A CA 1
ATOM 694 C C . PRO A 1 90 ? 0.028 -11.400 -4.707 1.00 72.44 90 PRO A C 1
ATOM 696 O O . PRO A 1 90 ? 0.415 -12.037 -3.728 1.00 72.44 90 PRO A O 1
ATOM 699 N N . PHE A 1 91 ? -0.950 -10.498 -4.604 1.00 75.56 91 PHE A N 1
ATOM 700 C CA . PHE A 1 91 ? -1.603 -10.158 -3.345 1.00 75.56 91 PHE A CA 1
ATOM 701 C C . PHE A 1 91 ? -2.993 -10.773 -3.234 1.00 75.56 91 PHE A C 1
ATOM 703 O O . PHE A 1 91 ? -3.695 -10.966 -4.223 1.00 75.56 91 PHE A O 1
ATOM 710 N N . ASN A 1 92 ? -3.412 -11.030 -1.995 1.00 82.00 92 ASN A N 1
ATOM 711 C CA . ASN A 1 92 ? -4.791 -11.402 -1.713 1.00 82.00 92 ASN A CA 1
ATOM 712 C C . ASN A 1 92 ? -5.722 -10.226 -2.099 1.00 82.00 92 ASN A C 1
ATOM 714 O O . ASN A 1 92 ? -5.520 -9.126 -1.572 1.00 82.00 92 ASN A O 1
ATOM 718 N N . PRO A 1 93 ? -6.738 -10.435 -2.963 1.00 83.06 93 PRO A N 1
ATOM 719 C CA . PRO A 1 93 ? -7.657 -9.378 -3.391 1.00 83.06 93 PRO A CA 1
ATOM 720 C C . PRO A 1 93 ? -8.420 -8.726 -2.227 1.00 83.06 93 PRO A C 1
ATOM 722 O O . PRO A 1 93 ? -8.779 -7.558 -2.312 1.00 83.06 93 PRO A O 1
ATOM 725 N N . ASP A 1 94 ? -8.596 -9.416 -1.097 1.00 88.38 94 ASP A N 1
ATOM 726 C CA . ASP A 1 94 ? -9.246 -8.844 0.088 1.00 88.38 94 ASP A CA 1
ATOM 727 C C . ASP A 1 94 ? -8.347 -7.861 0.852 1.00 88.38 94 ASP A C 1
ATOM 729 O O . ASP A 1 94 ? -8.818 -7.124 1.726 1.00 88.38 94 ASP A O 1
ATOM 733 N N . ARG A 1 95 ? -7.042 -7.852 0.563 1.00 89.31 95 ARG A N 1
ATOM 734 C CA . ARG A 1 95 ? -6.032 -7.056 1.272 1.00 89.31 95 ARG A CA 1
ATOM 735 C C . ARG A 1 95 ? -5.533 -5.859 0.473 1.00 89.31 95 ARG A C 1
ATOM 737 O O . ARG A 1 95 ? -4.827 -5.038 1.054 1.00 89.31 95 ARG A O 1
ATOM 744 N N . VAL A 1 96 ? -5.904 -5.733 -0.799 1.00 88.69 96 VAL A N 1
ATOM 745 C CA . VAL A 1 96 ? -5.394 -4.681 -1.685 1.00 88.69 96 VAL A CA 1
ATOM 746 C C . VAL A 1 96 ? -6.528 -3.981 -2.415 1.00 88.69 96 VAL A C 1
ATOM 748 O O . VAL A 1 96 ? -7.427 -4.620 -2.950 1.00 88.69 96 VAL A O 1
ATOM 751 N N . VAL A 1 97 ? -6.448 -2.656 -2.458 1.00 89.50 97 VAL A N 1
ATOM 752 C CA . VAL A 1 97 ? -7.269 -1.804 -3.313 1.00 89.50 97 VAL A CA 1
ATOM 753 C C . VAL A 1 97 ? -6.333 -1.082 -4.271 1.00 89.50 97 VAL A C 1
ATOM 755 O O . VAL A 1 97 ? -5.318 -0.525 -3.860 1.00 89.50 97 VAL A O 1
ATOM 758 N N . LEU A 1 98 ? -6.655 -1.137 -5.557 1.00 84.75 98 LEU A N 1
ATOM 759 C CA . LEU A 1 98 ? -5.872 -0.493 -6.599 1.00 84.75 98 LEU A CA 1
ATOM 760 C C . LEU A 1 98 ? -6.540 0.829 -6.976 1.00 84.75 98 LEU A C 1
ATOM 762 O O . LEU A 1 98 ? -7.703 0.835 -7.379 1.00 84.75 98 LEU A O 1
ATOM 766 N N . GLU A 1 99 ? -5.815 1.932 -6.832 1.00 81.19 99 GLU A N 1
ATOM 767 C CA . GLU A 1 99 ? -6.315 3.276 -7.119 1.00 81.19 99 GLU A CA 1
ATOM 768 C C . GLU A 1 99 ? -5.909 3.699 -8.529 1.00 81.19 99 GLU A C 1
ATOM 770 O O . GLU A 1 99 ? -4.734 3.658 -8.882 1.00 81.19 99 GLU A O 1
ATOM 775 N N . ILE A 1 100 ? -6.876 4.106 -9.349 1.00 78.50 100 ILE A N 1
ATOM 776 C CA . ILE A 1 100 ? -6.603 4.706 -10.657 1.00 78.50 100 ILE A CA 1
ATOM 777 C C . ILE A 1 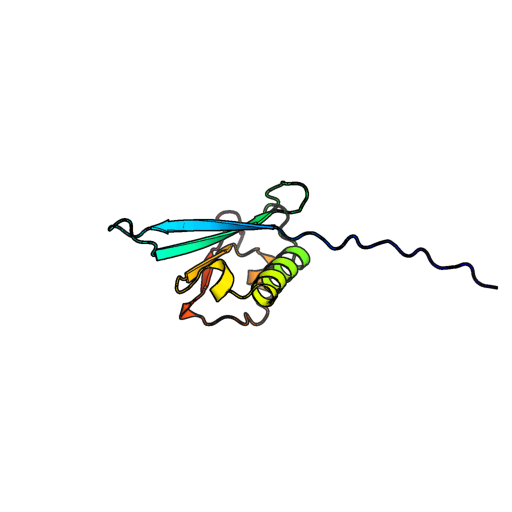100 ? -6.532 6.216 -10.453 1.00 78.50 100 ILE A C 1
ATOM 779 O O . ILE A 1 100 ? -7.503 6.819 -9.994 1.00 78.50 100 ILE A O 1
ATOM 783 N N . LEU A 1 101 ? -5.392 6.812 -10.795 1.00 74.31 101 LEU A N 1
ATOM 784 C CA . LEU A 1 101 ? -5.205 8.256 -10.708 1.00 74.31 101 LEU A CA 1
ATOM 785 C C . LEU A 1 101 ? -6.034 8.988 -11.778 1.00 74.31 101 LEU A C 1
ATOM 787 O O . LEU A 1 101 ? -6.272 8.467 -12.870 1.00 74.31 101 LEU A O 1
ATOM 791 N N . GLU A 1 102 ? -6.473 10.209 -11.465 1.00 71.19 102 GLU A N 1
ATOM 792 C CA . GLU A 1 102 ? -7.337 11.025 -12.335 1.00 71.19 102 GLU A CA 1
ATOM 793 C C . GLU A 1 102 ? -6.688 11.423 -13.673 1.00 71.19 102 GLU A C 1
ATOM 795 O O . GLU A 1 102 ? -7.384 11.746 -14.634 1.00 71.19 102 GLU A O 1
ATOM 800 N N . ASP A 1 103 ? -5.359 11.384 -13.747 1.00 68.31 103 ASP A N 1
ATOM 801 C CA . ASP A 1 103 ? -4.540 11.726 -14.910 1.00 68.31 103 ASP A CA 1
ATOM 802 C C . ASP A 1 103 ? -4.283 10.531 -15.848 1.00 68.31 103 ASP A C 1
ATOM 804 O O . ASP A 1 103 ? -3.683 10.682 -16.922 1.00 68.31 103 ASP A O 1
ATOM 808 N N . VAL A 1 104 ? -4.767 9.336 -15.493 1.00 65.88 104 VAL A N 1
ATOM 809 C CA . VAL A 1 104 ? -4.675 8.152 -16.350 1.00 65.88 104 VAL A CA 1
ATOM 810 C C . VAL A 1 104 ? -5.659 8.277 -17.518 1.00 65.88 104 VAL A C 1
ATOM 812 O O . VAL A 1 104 ? -6.862 8.078 -17.378 1.00 65.88 104 VAL A O 1
ATOM 815 N N . ASN A 1 105 ? -5.127 8.552 -18.713 1.00 65.50 105 ASN A N 1
ATOM 816 C CA . ASN A 1 105 ? -5.903 8.520 -19.957 1.00 65.50 105 ASN A CA 1
ATOM 817 C C . ASN A 1 105 ? -6.255 7.074 -20.354 1.00 65.50 105 ASN A C 1
ATOM 819 O O . ASN A 1 105 ? -5.353 6.270 -20.648 1.00 65.50 105 ASN A O 1
ATOM 823 N N . VAL A 1 106 ? -7.560 6.785 -20.386 1.00 58.47 106 VAL A N 1
ATOM 824 C CA . VAL A 1 106 ? -8.168 5.529 -20.864 1.00 58.47 106 VAL A CA 1
ATOM 825 C C . VAL A 1 106 ? -8.249 5.449 -22.383 1.00 58.47 106 VAL A C 1
ATOM 827 O O . VAL A 1 106 ? -8.509 6.487 -23.029 1.00 58.47 106 VAL A O 1
#

Solvent-accessible surface area (backbone atoms only — not comparable to full-atom values): 6724 Å² total; per-residue (Å²): 137,84,78,86,74,85,76,76,76,74,68,78,78,58,82,43,78,48,74,43,81,37,61,49,99,85,70,44,83,54,28,24,40,54,42,71,32,50,79,86,72,48,75,68,66,89,70,48,43,56,67,59,55,51,51,52,53,48,50,44,62,73,67,31,59,56,74,76,40,45,96,36,28,37,34,38,77,48,38,62,48,54,68,75,68,55,69,88,72,94,62,60,73,90,42,50,44,79,40,79,54,94,83,60,85,126

pLDDT: mean 73.01, std 16.96, range [39.75, 97.56]

Radius of gyration: 16.74 Å; Cα contacts (8 Å, |Δi|>4): 127; chains: 1; bounding box: 61×25×36 Å